Protein AF-A0A6A2XN27-F1 (afdb_monomer)

Radius of gyration: 25.56 Å; Cα contacts (8 Å, |Δi|>4): 21; chains: 1; bounding box: 56×28×80 Å

Structure (mmCIF, N/CA/C/O backbone):
data_AF-A0A6A2XN27-F1
#
_entry.id   AF-A0A6A2XN27-F1
#
loop_
_atom_site.group_PDB
_atom_site.id
_atom_site.type_symbol
_atom_site.label_atom_id
_atom_site.label_alt_id
_atom_site.label_comp_id
_atom_site.label_asym_id
_atom_site.label_entity_id
_atom_site.label_seq_id
_atom_site.pdbx_PDB_ins_code
_atom_site.Cartn_x
_atom_site.Cartn_y
_atom_site.Cartn_z
_atom_site.occupancy
_atom_site.B_iso_or_equiv
_atom_site.auth_seq_id
_atom_site.auth_comp_id
_atom_site.auth_asym_id
_atom_site.auth_atom_id
_atom_site.pdbx_PDB_model_num
ATOM 1 N N . MET A 1 1 ? -7.951 13.300 14.705 1.00 38.59 1 MET A N 1
ATOM 2 C CA . MET A 1 1 ? -7.506 13.866 13.402 1.00 38.59 1 MET A CA 1
ATOM 3 C C . MET A 1 1 ? -7.396 12.758 12.34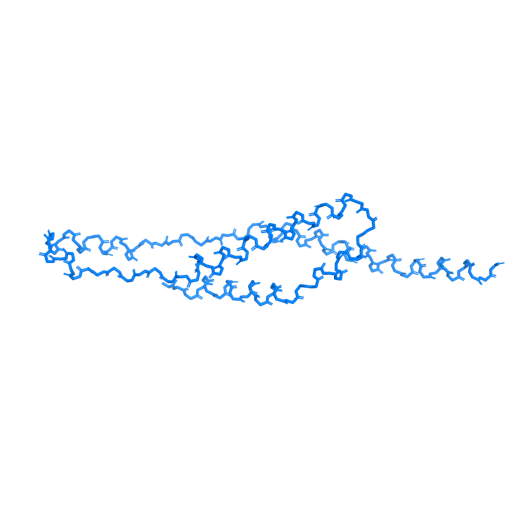3 1.00 38.59 1 MET A C 1
ATOM 5 O O . MET A 1 1 ? -6.375 12.092 12.281 1.00 38.59 1 MET A O 1
ATOM 9 N N . SER A 1 2 ? -8.435 12.554 11.516 1.00 47.16 2 SER A N 1
ATOM 10 C CA . SER A 1 2 ? -8.547 11.463 10.510 1.00 47.16 2 SER A CA 1
ATOM 11 C C . SER A 1 2 ? -8.097 11.860 9.077 1.00 47.16 2 SER A C 1
ATOM 13 O O . SER A 1 2 ? -7.871 11.029 8.201 1.00 47.16 2 SER A O 1
ATOM 15 N N . GLY A 1 3 ? -7.879 13.155 8.814 1.00 46.34 3 GLY A N 1
ATOM 16 C CA . GLY A 1 3 ? -7.712 13.668 7.445 1.00 46.34 3 GLY A CA 1
ATOM 17 C C . GLY A 1 3 ? -6.385 13.359 6.734 1.00 46.34 3 GLY A C 1
ATOM 18 O O . GLY A 1 3 ? -6.298 13.552 5.524 1.00 46.34 3 GLY A O 1
ATOM 19 N N . SER A 1 4 ? -5.342 12.912 7.440 1.00 51.47 4 SER A N 1
ATOM 20 C CA . SER A 1 4 ? -4.024 12.674 6.825 1.00 51.47 4 SER A CA 1
ATOM 21 C C . SER A 1 4 ? -3.930 11.315 6.124 1.00 51.47 4 SER A C 1
ATOM 23 O O . SER A 1 4 ? -3.396 11.257 5.022 1.00 51.47 4 SER A O 1
ATOM 25 N N . GLY A 1 5 ? -4.482 10.245 6.710 1.00 55.09 5 GLY A N 1
ATOM 26 C CA . GLY A 1 5 ? -4.450 8.899 6.116 1.00 55.09 5 GLY A CA 1
ATOM 27 C C . GLY A 1 5 ? -5.275 8.809 4.831 1.00 55.09 5 GLY A C 1
ATOM 28 O O . GLY A 1 5 ? -4.784 8.330 3.813 1.00 55.09 5 GLY A O 1
ATOM 29 N N . LYS A 1 6 ? -6.480 9.396 4.843 1.00 58.72 6 LYS A N 1
ATOM 30 C CA . LYS A 1 6 ? -7.385 9.468 3.682 1.00 58.72 6 LYS A CA 1
ATOM 31 C C . LYS A 1 6 ? -6.722 10.131 2.467 1.00 58.72 6 LYS A C 1
ATOM 33 O O . LYS A 1 6 ? -6.790 9.609 1.362 1.00 58.72 6 LYS A O 1
ATOM 38 N N . LYS A 1 7 ? -5.965 11.215 2.687 1.00 61.56 7 LYS A N 1
ATOM 39 C CA . LYS A 1 7 ? -5.223 11.915 1.623 1.00 61.56 7 LYS A CA 1
ATOM 40 C C . LYS A 1 7 ? -4.098 11.074 1.013 1.00 61.56 7 LYS A C 1
ATOM 42 O O . LYS A 1 7 ? -3.897 11.147 -0.194 1.00 61.56 7 LYS A O 1
ATOM 47 N N . VAL A 1 8 ? -3.366 10.295 1.813 1.00 63.09 8 VAL A N 1
ATOM 48 C CA . VAL A 1 8 ? -2.286 9.434 1.293 1.00 63.09 8 VAL A CA 1
ATOM 49 C C . VAL A 1 8 ? -2.866 8.291 0.461 1.00 63.09 8 VAL A C 1
ATOM 51 O O . VAL A 1 8 ? -2.366 8.025 -0.631 1.00 63.09 8 VAL A O 1
ATOM 54 N N . VAL A 1 9 ? -3.958 7.677 0.928 1.00 64.44 9 VAL A N 1
ATOM 55 C CA . VAL A 1 9 ? -4.673 6.628 0.185 1.00 64.44 9 VAL A CA 1
ATOM 56 C C . VAL A 1 9 ? -5.213 7.170 -1.142 1.00 64.44 9 VAL A C 1
ATOM 58 O O . VAL A 1 9 ? -5.001 6.550 -2.181 1.00 64.44 9 VAL A O 1
ATOM 61 N N . ASP A 1 10 ? -5.808 8.365 -1.147 1.00 65.69 10 ASP A N 1
ATOM 62 C CA . ASP A 1 10 ? -6.319 9.002 -2.368 1.00 65.69 10 ASP A CA 1
ATOM 63 C C . ASP A 1 10 ? -5.214 9.348 -3.381 1.00 65.69 10 ASP A C 1
ATOM 65 O O . ASP A 1 10 ? -5.409 9.207 -4.591 1.00 65.69 10 ASP A O 1
ATOM 69 N N . VAL A 1 11 ? -4.047 9.810 -2.916 1.00 68.06 11 VAL A N 1
ATOM 70 C CA . VAL A 1 11 ? -2.896 10.114 -3.788 1.00 68.06 11 VAL A CA 1
ATOM 71 C C . VAL A 1 11 ? -2.307 8.830 -4.374 1.00 68.06 11 VAL A C 1
ATOM 73 O O . VAL A 1 11 ? -2.083 8.772 -5.584 1.00 68.06 11 VAL A O 1
ATOM 76 N N . ALA A 1 12 ? -2.122 7.789 -3.558 1.00 66.50 12 ALA A N 1
ATOM 77 C CA . ALA A 1 12 ? -1.653 6.482 -4.019 1.00 66.50 12 ALA A CA 1
ATOM 78 C C . ALA A 1 12 ? -2.629 5.852 -5.030 1.00 66.50 12 ALA A C 1
ATOM 80 O O . ALA A 1 12 ? -2.208 5.321 -6.055 1.00 66.50 12 ALA A O 1
ATOM 81 N N . PHE A 1 13 ? -3.936 5.991 -4.796 1.00 67.62 13 PHE A N 1
ATOM 82 C CA . PHE A 1 13 ? -4.985 5.521 -5.699 1.00 67.62 13 PHE A CA 1
ATOM 83 C C . PHE A 1 13 ? -5.033 6.290 -7.028 1.00 67.62 13 PHE A C 1
ATOM 85 O O . PHE A 1 13 ? -5.242 5.711 -8.093 1.00 67.62 13 PHE A O 1
ATOM 92 N N . LYS A 1 14 ? -4.821 7.610 -7.010 1.00 71.75 14 LYS A N 1
ATOM 93 C CA . LYS A 1 14 ? -4.734 8.401 -8.248 1.00 71.75 14 LYS A CA 1
ATOM 94 C C . LYS A 1 14 ? -3.491 8.052 -9.059 1.00 71.75 14 LYS A C 1
ATOM 96 O O . LYS A 1 14 ? -3.576 7.960 -10.279 1.00 71.75 14 LYS A O 1
ATOM 101 N N . ALA A 1 15 ? -2.360 7.840 -8.389 1.00 68.75 15 ALA A N 1
ATOM 102 C CA . ALA A 1 15 ? -1.133 7.405 -9.042 1.00 68.75 15 ALA A CA 1
ATOM 103 C C . ALA A 1 15 ? -1.281 5.996 -9.642 1.00 68.75 15 ALA A C 1
ATOM 105 O O . ALA A 1 15 ? -0.824 5.774 -10.760 1.00 68.75 15 ALA A O 1
ATOM 106 N N . SER A 1 16 ? -1.975 5.076 -8.955 1.00 69.19 16 SER A N 1
ATOM 107 C CA . SER A 1 16 ? -2.158 3.691 -9.411 1.00 69.19 16 SER A CA 1
ATOM 108 C C . SER A 1 16 ? -2.978 3.563 -10.695 1.00 69.19 16 SER A C 1
ATOM 110 O O . SER A 1 16 ? -2.664 2.724 -11.536 1.00 69.19 16 SER A O 1
ATOM 112 N N . LYS A 1 17 ? -3.986 4.422 -10.889 1.00 70.88 17 LYS A N 1
ATOM 113 C CA . LYS A 1 17 ? -4.834 4.421 -12.095 1.00 70.88 17 LYS A CA 1
ATOM 114 C C . LYS A 1 17 ? -4.106 4.791 -13.386 1.00 70.88 17 LYS A C 1
ATOM 116 O O . LYS A 1 17 ? -4.584 4.435 -14.457 1.00 70.88 17 LYS A O 1
ATOM 121 N N . ASN A 1 18 ? -2.981 5.494 -13.289 1.00 76.31 18 ASN A N 1
ATOM 122 C CA . ASN A 1 18 ? -2.239 5.985 -14.450 1.00 76.31 18 ASN A CA 1
ATOM 123 C C . ASN A 1 18 ? -1.037 5.098 -14.816 1.00 76.31 18 ASN A C 1
ATOM 125 O O . ASN A 1 18 ? -0.244 5.480 -15.675 1.00 76.31 18 ASN A O 1
ATOM 129 N N . ILE A 1 19 ? -0.868 3.941 -14.165 1.00 82.50 19 ILE A N 1
ATOM 130 C CA . ILE A 1 19 ? 0.243 3.030 -14.459 1.00 82.50 19 ILE A CA 1
ATOM 131 C C . ILE A 1 19 ? -0.104 2.177 -15.683 1.00 82.50 19 ILE A C 1
ATOM 133 O O . ILE A 1 19 ? -1.004 1.338 -15.636 1.00 82.50 19 ILE A O 1
ATOM 137 N N . ASP A 1 20 ? 0.652 2.357 -16.767 1.00 84.88 20 ASP A N 1
ATOM 138 C CA . ASP A 1 20 ? 0.577 1.506 -17.958 1.00 84.88 20 ASP A CA 1
ATOM 139 C C . ASP A 1 20 ? 1.385 0.211 -17.765 1.00 84.88 20 ASP A C 1
ATOM 141 O O . ASP A 1 20 ? 2.528 0.072 -18.213 1.00 84.88 20 ASP A O 1
ATOM 145 N N . TRP A 1 21 ? 0.780 -0.752 -17.066 1.00 86.25 21 TRP A N 1
ATOM 146 C CA . TRP A 1 21 ? 1.379 -2.067 -16.818 1.00 86.25 21 TRP A CA 1
ATOM 147 C C . TRP A 1 21 ? 1.673 -2.846 -18.107 1.00 86.25 21 TRP A C 1
ATOM 149 O O . TRP A 1 21 ? 2.657 -3.583 -18.165 1.00 86.25 21 TRP A O 1
ATOM 159 N N . GLU A 1 22 ? 0.842 -2.677 -19.138 1.00 87.38 22 GLU A N 1
ATOM 160 C CA . GLU A 1 22 ? 0.990 -3.371 -20.420 1.00 87.38 22 GLU A CA 1
ATOM 161 C C . GLU A 1 22 ? 2.131 -2.774 -21.252 1.00 87.38 22 GLU A C 1
ATOM 163 O O . GLU A 1 22 ? 2.909 -3.508 -21.865 1.00 87.38 22 GLU A O 1
ATOM 168 N N . GLY A 1 23 ? 2.279 -1.448 -21.249 1.00 84.94 23 GLY A N 1
ATOM 169 C CA . GLY A 1 23 ? 3.421 -0.764 -21.853 1.00 84.94 23 GLY A CA 1
ATOM 170 C C . GLY A 1 23 ? 4.741 -1.151 -21.191 1.00 84.94 23 GLY A C 1
ATOM 171 O O . GLY A 1 23 ? 5.700 -1.485 -21.886 1.00 84.94 23 GLY A O 1
ATOM 172 N N . MET A 1 24 ? 4.780 -1.195 -19.855 1.00 85.44 24 MET A N 1
ATOM 173 C CA . MET A 1 24 ? 5.973 -1.615 -19.110 1.00 85.44 24 MET A CA 1
ATOM 174 C C . MET A 1 24 ? 6.356 -3.071 -19.397 1.00 85.44 24 MET A C 1
ATOM 176 O O . MET A 1 24 ? 7.530 -3.349 -19.631 1.00 85.44 24 MET A O 1
ATOM 180 N N . ALA A 1 25 ? 5.385 -3.988 -19.457 1.00 85.62 25 ALA A N 1
ATOM 181 C CA . ALA A 1 25 ? 5.644 -5.396 -19.758 1.00 85.62 25 ALA A CA 1
ATOM 182 C C . ALA A 1 25 ? 6.308 -5.598 -21.134 1.00 85.62 25 ALA A C 1
ATOM 184 O O . ALA A 1 25 ? 7.185 -6.450 -21.279 1.00 85.62 25 ALA A O 1
ATOM 185 N N . LYS A 1 26 ? 5.937 -4.788 -22.137 1.00 86.75 26 LYS A N 1
ATOM 186 C CA . LYS A 1 26 ? 6.502 -4.853 -23.499 1.00 86.75 26 LYS A CA 1
ATOM 187 C C . LYS A 1 26 ? 7.969 -4.432 -23.578 1.00 86.75 26 LYS A C 1
ATOM 189 O O . LYS A 1 26 ? 8.659 -4.838 -24.509 1.00 86.75 26 LYS A O 1
ATOM 194 N N . LEU A 1 27 ? 8.447 -3.630 -22.627 1.00 84.38 27 LEU A N 1
ATOM 195 C CA . LEU A 1 27 ? 9.842 -3.182 -22.571 1.00 84.38 27 LEU A CA 1
ATOM 196 C C . LEU A 1 27 ? 10.770 -4.223 -21.923 1.00 84.38 27 LEU A C 1
ATOM 198 O O . LEU A 1 27 ? 11.991 -4.084 -21.990 1.00 84.38 27 LEU A O 1
ATOM 202 N N . LEU A 1 28 ? 10.214 -5.272 -21.308 1.00 85.56 28 LEU A N 1
ATOM 203 C CA . LEU A 1 28 ? 10.982 -6.320 -20.642 1.00 85.56 28 LEU A CA 1
ATOM 204 C C . LEU A 1 28 ? 11.406 -7.402 -21.634 1.00 85.56 28 LEU A C 1
ATOM 206 O O . LEU A 1 28 ? 10.588 -8.148 -22.188 1.00 85.56 28 LEU A O 1
ATOM 210 N N . VAL A 1 29 ? 12.719 -7.493 -21.831 1.00 83.56 29 VAL A N 1
ATOM 211 C CA . VAL 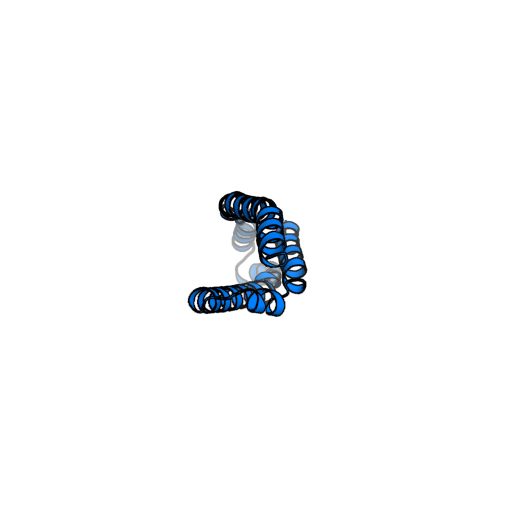A 1 29 ? 13.326 -8.384 -22.827 1.00 83.56 29 VAL A CA 1
ATOM 212 C C . VAL A 1 29 ? 13.766 -9.720 -22.219 1.00 83.56 29 VAL A C 1
ATOM 214 O O . VAL A 1 29 ? 13.758 -10.719 -22.929 1.00 83.56 29 VAL A O 1
ATOM 217 N N . SER A 1 30 ? 14.096 -9.771 -20.922 1.00 87.81 30 SER A N 1
ATOM 218 C CA . SER A 1 30 ? 14.486 -11.013 -20.237 1.00 87.81 30 SER A CA 1
ATOM 219 C C . SER A 1 30 ? 13.319 -11.690 -19.516 1.00 87.81 30 SER A C 1
ATOM 221 O O . SER A 1 30 ? 12.423 -11.030 -18.979 1.00 87.81 30 SER A O 1
ATOM 223 N N . ASP A 1 31 ? 13.354 -13.021 -19.470 1.00 84.62 31 ASP A N 1
ATOM 224 C CA . ASP A 1 31 ? 12.320 -13.831 -18.822 1.00 84.62 31 ASP A CA 1
ATOM 225 C C . ASP A 1 31 ? 12.343 -13.673 -17.295 1.00 84.62 31 ASP A C 1
ATOM 227 O O . ASP A 1 31 ? 11.285 -13.594 -16.665 1.00 84.62 31 ASP A O 1
ATOM 231 N N . GLU A 1 32 ? 13.525 -13.497 -16.693 1.00 87.56 32 GLU A N 1
ATOM 232 C CA . GLU A 1 32 ? 13.661 -13.152 -15.276 1.00 87.56 32 GLU A CA 1
ATOM 233 C C . GLU A 1 32 ? 12.988 -11.813 -14.958 1.00 87.56 32 GLU A C 1
ATOM 235 O O . GLU A 1 32 ? 12.231 -11.716 -13.992 1.00 87.56 32 GLU A O 1
ATOM 240 N N . ALA A 1 33 ? 13.189 -10.785 -15.791 1.00 85.25 33 ALA A N 1
ATOM 241 C CA . ALA A 1 33 ? 12.572 -9.482 -15.559 1.00 85.25 33 ALA A CA 1
ATOM 242 C C . ALA A 1 33 ? 11.046 -9.544 -15.692 1.00 85.25 33 ALA A C 1
ATOM 244 O O . ALA A 1 33 ? 10.340 -8.912 -14.909 1.00 85.25 33 ALA A O 1
ATOM 245 N N . ARG A 1 34 ? 10.517 -10.342 -16.630 1.00 86.81 34 ARG A N 1
ATOM 246 C CA . ARG A 1 34 ? 9.067 -10.572 -16.762 1.00 86.81 34 ARG A CA 1
ATOM 247 C C . ARG A 1 34 ? 8.480 -11.253 -15.528 1.00 86.81 34 ARG A C 1
ATOM 249 O O . ARG A 1 34 ? 7.404 -10.864 -15.075 1.00 86.81 34 ARG A O 1
ATOM 256 N N . LYS A 1 35 ? 9.186 -12.235 -14.961 1.00 90.31 35 LYS A N 1
ATOM 257 C CA . LYS A 1 35 ? 8.766 -12.940 -13.742 1.00 90.31 35 LYS A CA 1
ATOM 258 C C . LYS A 1 35 ? 8.739 -12.016 -12.520 1.00 90.31 35 LYS A C 1
ATOM 260 O O . LYS A 1 35 ? 7.752 -12.004 -11.779 1.00 90.31 35 LYS A O 1
ATOM 265 N N . GLU A 1 36 ? 9.790 -11.224 -12.325 1.00 89.31 36 GLU A N 1
ATOM 266 C CA . GLU A 1 36 ? 9.852 -10.245 -11.233 1.00 89.31 36 GLU A CA 1
ATOM 267 C C . GLU A 1 36 ? 8.784 -9.152 -11.404 1.00 89.31 36 GLU A C 1
ATOM 269 O O . GLU A 1 36 ? 8.097 -8.788 -10.451 1.00 89.31 36 GLU A O 1
ATOM 274 N N . PHE A 1 37 ? 8.547 -8.695 -12.637 1.00 88.94 37 PHE A N 1
ATOM 275 C CA . PHE A 1 37 ? 7.511 -7.707 -12.937 1.00 88.94 3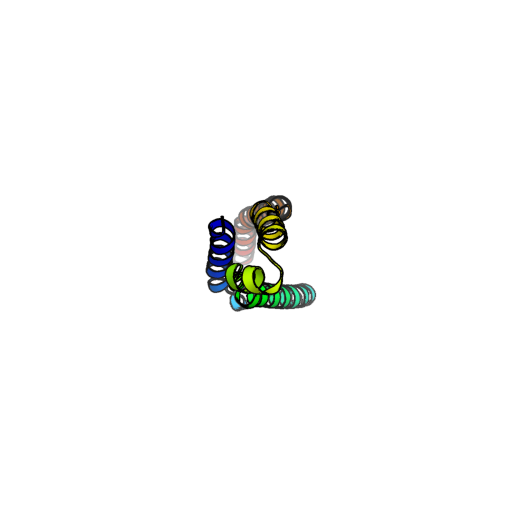7 PHE A CA 1
ATOM 276 C C . PHE A 1 37 ? 6.090 -8.223 -12.674 1.00 88.94 37 PHE A C 1
ATOM 278 O O . PHE A 1 37 ? 5.269 -7.508 -12.100 1.00 88.94 37 PHE A O 1
ATOM 285 N N . ALA A 1 38 ? 5.795 -9.477 -13.029 1.00 87.88 38 ALA A N 1
ATOM 286 C CA . ALA A 1 38 ? 4.512 -10.102 -12.709 1.00 87.88 38 ALA A CA 1
ATOM 287 C C . ALA A 1 38 ? 4.291 -10.203 -11.190 1.00 87.88 38 ALA A C 1
ATOM 289 O O . ALA A 1 38 ? 3.196 -9.935 -10.691 1.00 87.88 38 ALA A O 1
ATOM 290 N N . THR A 1 39 ? 5.350 -10.529 -10.443 1.00 91.94 39 THR A N 1
ATOM 291 C CA . THR A 1 39 ? 5.322 -10.580 -8.975 1.00 91.94 39 THR A CA 1
ATOM 292 C C . THR A 1 39 ? 5.079 -9.193 -8.373 1.00 91.94 39 THR A C 1
ATOM 294 O O . THR A 1 39 ? 4.257 -9.048 -7.462 1.00 91.94 39 THR A O 1
ATOM 297 N N . LEU A 1 40 ? 5.735 -8.163 -8.916 1.00 90.06 40 LEU A N 1
ATOM 298 C CA . LEU A 1 40 ? 5.545 -6.770 -8.518 1.00 90.06 40 LEU A CA 1
ATOM 299 C C . LEU A 1 40 ? 4.104 -6.304 -8.752 1.00 90.06 40 LEU A C 1
ATOM 301 O O . LEU A 1 40 ? 3.490 -5.770 -7.830 1.00 90.06 40 LEU A O 1
ATOM 305 N N . ARG A 1 41 ? 3.545 -6.552 -9.945 1.00 89.44 41 ARG A N 1
ATOM 306 C CA . ARG A 1 41 ? 2.156 -6.199 -10.284 1.00 89.44 41 ARG A CA 1
ATOM 307 C C . ARG A 1 41 ? 1.163 -6.865 -9.336 1.00 89.44 41 ARG A C 1
ATOM 309 O O . ARG A 1 41 ? 0.312 -6.184 -8.776 1.00 89.44 41 ARG A O 1
ATOM 316 N N . ARG A 1 42 ? 1.321 -8.168 -9.075 1.00 91.12 42 ARG A N 1
ATOM 317 C CA . ARG A 1 42 ? 0.458 -8.894 -8.128 1.00 91.12 42 ARG A CA 1
ATOM 318 C C . ARG A 1 42 ? 0.504 -8.276 -6.729 1.00 91.12 42 ARG A C 1
ATOM 320 O O . ARG A 1 42 ? -0.534 -8.026 -6.129 1.00 91.12 42 ARG A O 1
ATOM 327 N N . THR A 1 43 ? 1.708 -8.012 -6.225 1.00 89.69 43 THR A N 1
ATOM 328 C CA . THR A 1 43 ? 1.900 -7.433 -4.886 1.00 89.69 43 THR A CA 1
ATOM 329 C C . THR A 1 43 ? 1.289 -6.032 -4.805 1.00 89.69 43 THR A C 1
ATOM 331 O O . THR A 1 43 ? 0.668 -5.673 -3.807 1.00 89.69 43 THR A O 1
ATOM 334 N N . PHE A 1 44 ? 1.422 -5.247 -5.875 1.00 88.19 44 PHE A N 1
ATOM 335 C CA . PHE A 1 44 ? 0.808 -3.932 -5.986 1.00 88.19 44 PHE A CA 1
ATOM 336 C C . PHE A 1 44 ? -0.722 -4.002 -5.947 1.00 88.19 44 PHE A C 1
ATOM 338 O O . PHE A 1 44 ? -1.342 -3.267 -5.178 1.00 88.19 44 PHE A O 1
ATOM 345 N N . ASP A 1 45 ? -1.329 -4.898 -6.727 1.00 88.31 45 ASP A N 1
ATOM 346 C CA . ASP A 1 45 ? -2.782 -5.070 -6.771 1.00 88.31 45 ASP A CA 1
ATOM 347 C C . ASP A 1 45 ? -3.342 -5.509 -5.409 1.00 88.31 45 ASP A C 1
ATOM 349 O O . ASP A 1 45 ? -4.358 -4.978 -4.958 1.00 88.31 45 ASP A O 1
ATOM 353 N N . GLU A 1 46 ? -2.645 -6.400 -4.698 1.00 88.38 46 GLU A N 1
ATOM 354 C CA . GLU A 1 46 ? -3.012 -6.838 -3.344 1.00 88.3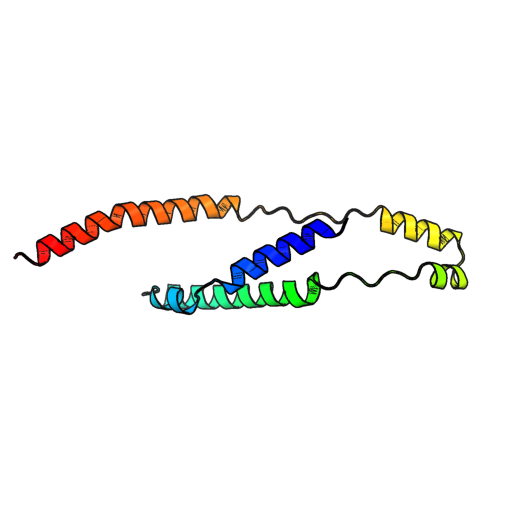8 46 GLU A CA 1
ATOM 355 C C . GLU A 1 46 ? -2.990 -5.690 -2.326 1.00 88.38 46 GLU A C 1
ATOM 357 O O . GLU A 1 46 ? -3.935 -5.515 -1.544 1.00 88.38 46 GLU A O 1
ATOM 362 N N . VAL A 1 47 ? -1.935 -4.872 -2.344 1.00 85.81 47 VAL A N 1
ATOM 363 C CA . VAL A 1 47 ? -1.824 -3.697 -1.468 1.00 85.81 47 VAL A CA 1
ATOM 364 C C . VAL A 1 47 ? -2.894 -2.666 -1.824 1.00 85.81 47 VAL A C 1
ATOM 366 O O . VAL A 1 47 ? -3.580 -2.163 -0.935 1.00 85.81 47 VAL A O 1
ATOM 369 N N . ASN A 1 48 ? -3.094 -2.388 -3.114 1.00 83.69 48 ASN A N 1
ATOM 370 C CA . ASN A 1 48 ? -4.084 -1.427 -3.594 1.00 83.69 48 ASN A CA 1
ATOM 371 C C . ASN A 1 48 ? -5.514 -1.850 -3.213 1.00 83.69 48 ASN A C 1
ATOM 373 O O . ASN A 1 48 ? -6.291 -1.032 -2.720 1.00 83.69 48 ASN A O 1
ATOM 377 N N . TYR A 1 49 ? -5.844 -3.136 -3.357 1.00 84.06 49 TYR A N 1
ATOM 378 C CA . TYR A 1 49 ? -7.124 -3.696 -2.921 1.00 84.06 49 TYR A CA 1
ATOM 379 C C . TYR A 1 49 ? -7.316 -3.573 -1.405 1.00 84.06 49 TYR A C 1
ATOM 381 O O . TYR A 1 49 ? -8.379 -3.163 -0.934 1.00 84.06 49 TYR A O 1
ATOM 389 N N . THR A 1 50 ? -6.279 -3.880 -0.623 1.00 81.06 50 THR A N 1
ATOM 390 C CA . THR A 1 50 ? -6.335 -3.796 0.844 1.00 81.06 50 THR A CA 1
ATOM 391 C C . THR A 1 50 ? -6.539 -2.355 1.319 1.00 81.06 50 THR A C 1
ATOM 393 O O . THR A 1 50 ? -7.354 -2.113 2.211 1.00 81.06 50 THR A O 1
ATOM 396 N N . LEU A 1 51 ? -5.853 -1.389 0.700 1.00 77.69 51 LEU A N 1
ATOM 397 C CA . LEU A 1 51 ? -6.017 0.037 0.996 1.00 77.69 51 LEU A CA 1
ATOM 398 C C . LEU A 1 51 ? -7.445 0.517 0.716 1.00 77.69 51 LEU A C 1
ATOM 400 O O . LEU A 1 51 ? -8.033 1.177 1.569 1.00 77.69 51 LEU A O 1
ATOM 404 N N . GLN A 1 52 ? -8.018 0.137 -0.430 1.00 70.31 52 GLN A N 1
ATOM 405 C CA . GLN A 1 52 ? -9.373 0.541 -0.825 1.00 70.31 52 GLN A CA 1
ATOM 406 C C . GLN A 1 52 ? -10.470 -0.094 0.032 1.00 70.31 52 GLN A C 1
ATOM 408 O O . GLN A 1 52 ? -11.496 0.529 0.282 1.00 70.31 52 GLN A O 1
ATOM 413 N N . THR A 1 53 ? -10.289 -1.343 0.459 1.00 75.69 53 THR A N 1
ATOM 414 C CA . THR A 1 53 ? -11.366 -2.089 1.126 1.00 75.69 53 THR A CA 1
ATOM 415 C C . THR A 1 53 ? -11.304 -2.019 2.641 1.00 75.69 53 THR A C 1
ATOM 417 O O . THR A 1 53 ? -12.354 -1.921 3.268 1.00 75.69 53 THR A O 1
ATOM 420 N N . LYS A 1 54 ? -10.111 -2.066 3.247 1.00 69.44 54 LYS A N 1
ATOM 421 C CA . LYS A 1 54 ? -9.958 -2.180 4.709 1.00 69.44 54 LYS A CA 1
ATOM 422 C C . LYS A 1 54 ? -9.624 -0.863 5.398 1.00 69.44 54 LYS A C 1
ATOM 424 O O . LYS A 1 54 ? -10.046 -0.657 6.527 1.00 69.44 54 LYS A O 1
ATOM 429 N N . PHE A 1 55 ? -8.880 0.019 4.733 1.00 65.44 55 PHE A N 1
ATOM 430 C CA . PHE A 1 55 ? -8.406 1.273 5.331 1.00 65.44 55 PHE A CA 1
ATOM 431 C C . PHE A 1 55 ? -9.237 2.499 4.935 1.00 65.44 55 PHE A C 1
ATOM 433 O O . PHE A 1 55 ? -9.119 3.545 5.568 1.00 65.44 55 PHE A O 1
ATOM 440 N N . SER A 1 56 ? -10.095 2.382 3.918 1.00 60.50 56 SER A N 1
ATOM 441 C CA . SER A 1 56 ? -11.088 3.410 3.582 1.00 60.50 56 SER A CA 1
ATOM 442 C C . SER A 1 56 ? -12.361 3.337 4.434 1.00 60.50 56 SER A C 1
ATOM 444 O O . SER A 1 56 ? -13.200 4.230 4.327 1.00 60.50 56 SER A O 1
ATOM 446 N N . GLN A 1 57 ? -12.513 2.309 5.277 1.00 61.38 57 GLN A N 1
ATOM 447 C CA . GLN A 1 57 ? -13.604 2.229 6.247 1.00 61.38 57 GLN A CA 1
ATOM 448 C C . GLN A 1 57 ? -13.245 3.092 7.461 1.00 61.38 57 GLN A C 1
ATOM 450 O O . GLN A 1 57 ? -12.274 2.815 8.164 1.00 61.38 57 GLN A O 1
ATOM 455 N N . GLU A 1 58 ? -13.995 4.172 7.686 1.00 62.28 58 GLU A N 1
ATOM 456 C CA . GLU A 1 58 ? -13.911 4.896 8.956 1.00 62.28 58 GLU A CA 1
ATOM 457 C C . GLU A 1 58 ? -14.417 3.957 10.066 1.00 62.28 58 GLU A C 1
ATOM 459 O O . GLU A 1 58 ? -15.451 3.315 9.869 1.00 62.28 58 GLU A O 1
ATOM 464 N N . PRO A 1 59 ? -13.688 3.808 11.191 1.00 67.62 59 PRO A N 1
ATOM 465 C CA . PRO A 1 59 ? -14.119 2.927 12.270 1.00 67.62 59 PRO A CA 1
ATOM 466 C C . PRO A 1 59 ? -15.499 3.361 12.761 1.00 67.62 59 PRO A C 1
ATOM 468 O O . PRO A 1 59 ? -15.753 4.561 12.909 1.00 67.62 59 PRO A O 1
ATOM 471 N N . GLU A 1 60 ? -16.385 2.391 12.996 1.00 72.12 60 GLU A N 1
ATOM 472 C CA . GLU A 1 60 ? -17.739 2.687 13.455 1.00 72.12 60 GLU A CA 1
ATOM 473 C C . GLU A 1 60 ? -17.692 3.503 14.759 1.00 72.12 60 GLU A C 1
ATOM 475 O O . GLU A 1 60 ? -16.907 3.180 15.661 1.00 72.12 60 GLU A O 1
ATOM 480 N N . PRO A 1 61 ? -18.495 4.577 14.876 1.00 77.94 61 PRO A N 1
ATOM 481 C CA . PRO A 1 61 ? -18.544 5.369 16.095 1.00 77.94 61 PRO A CA 1
ATOM 482 C C . PRO A 1 61 ? -18.928 4.500 17.296 1.00 77.94 61 PRO A C 1
ATOM 484 O O . PRO A 1 61 ? -19.947 3.814 17.276 1.00 77.94 61 PRO A O 1
ATOM 487 N N . ILE A 1 62 ? -18.129 4.555 18.362 1.00 80.00 62 ILE A N 1
ATOM 488 C CA . ILE A 1 62 ? -18.431 3.841 19.606 1.00 80.00 62 ILE A CA 1
ATOM 489 C C . ILE A 1 62 ? -19.628 4.521 20.286 1.00 80.00 62 ILE A C 1
ATOM 491 O O . ILE A 1 62 ? -19.573 5.712 20.605 1.00 80.00 62 ILE A O 1
ATOM 495 N N . ASP A 1 63 ? -20.699 3.767 20.541 1.00 83.38 63 ASP A N 1
ATOM 496 C CA . ASP A 1 63 ? -21.875 4.250 21.276 1.00 83.38 63 ASP A CA 1
ATOM 497 C C . ASP A 1 63 ? -21.623 4.226 22.792 1.00 83.38 63 ASP A C 1
ATOM 499 O O . ASP A 1 63 ? -22.020 3.318 23.525 1.00 83.38 63 ASP A O 1
ATOM 503 N N . TRP A 1 64 ? -20.923 5.252 23.273 1.00 82.25 64 TRP A N 1
ATOM 504 C CA . TRP A 1 64 ? -20.595 5.407 24.689 1.00 82.25 64 TRP A CA 1
ATOM 505 C C . TRP A 1 64 ? -21.839 5.519 25.588 1.00 82.25 64 TRP A C 1
ATOM 507 O O . TRP A 1 64 ? -21.794 5.093 26.740 1.00 82.25 64 TRP A O 1
ATOM 517 N N . GLU A 1 65 ? -22.958 6.052 25.089 1.00 82.62 65 GLU A N 1
ATOM 518 C CA . GLU A 1 65 ? -24.206 6.210 25.853 1.00 82.62 65 GLU A CA 1
ATOM 519 C C . GLU A 1 65 ? -24.900 4.867 26.107 1.00 82.62 65 GLU A C 1
ATOM 521 O O . GLU A 1 65 ? -25.424 4.627 27.200 1.00 82.62 65 GLU A O 1
ATOM 526 N N . PHE A 1 66 ? -24.859 3.954 25.134 1.00 84.94 66 PHE A N 1
ATOM 527 C CA . PHE A 1 66 ? -25.320 2.581 25.323 1.00 84.94 66 PHE A CA 1
ATOM 528 C C . PHE A 1 66 ? -24.530 1.868 26.430 1.00 84.94 66 PHE A C 1
ATOM 530 O O . PHE A 1 66 ? -25.121 1.293 27.350 1.00 84.94 66 PHE A O 1
ATOM 537 N N . TYR A 1 67 ? -23.197 1.967 26.409 1.00 78.81 67 TYR A N 1
ATOM 538 C CA . TYR A 1 67 ? -22.353 1.323 27.420 1.00 78.81 67 TYR A CA 1
ATOM 539 C C . TYR A 1 67 ? -22.494 1.957 28.811 1.00 78.81 67 TYR A C 1
ATOM 541 O O . TYR A 1 67 ? -22.480 1.231 29.811 1.00 78.81 67 TYR A O 1
ATOM 549 N N . ARG A 1 68 ? -22.714 3.280 28.904 1.00 84.69 68 ARG A N 1
ATOM 550 C CA . ARG A 1 68 ? -22.990 3.968 30.184 1.00 84.69 68 ARG A CA 1
ATOM 551 C C . ARG A 1 68 ? -24.203 3.387 30.904 1.00 84.69 68 ARG A C 1
ATOM 553 O O . ARG A 1 68 ? -24.165 3.258 32.125 1.00 84.69 68 ARG A O 1
ATOM 560 N N . LYS A 1 69 ? -25.256 3.017 30.165 1.00 84.12 69 LYS A N 1
ATOM 561 C CA . LYS A 1 69 ? -26.496 2.453 30.728 1.00 84.12 69 LYS A CA 1
ATOM 562 C C . LYS A 1 69 ? -26.322 1.041 31.292 1.00 84.12 69 LYS A C 1
ATOM 564 O O . LYS A 1 69 ? -27.030 0.689 32.228 1.00 84.12 69 LYS A O 1
ATOM 569 N N . GLY A 1 70 ? -25.413 0.242 30.730 1.00 83.69 70 GLY A N 1
ATOM 570 C CA . GLY A 1 70 ? -25.198 -1.149 31.148 1.00 83.69 70 GLY A CA 1
ATOM 571 C C . GLY A 1 70 ? -24.128 -1.331 32.229 1.00 83.69 70 GLY A C 1
ATOM 572 O O . GLY A 1 70 ? -24.293 -2.161 33.117 1.00 83.69 70 GLY A O 1
ATOM 573 N N . ILE A 1 71 ? -23.033 -0.570 32.151 1.00 78.19 71 ILE A N 1
ATOM 574 C CA . ILE A 1 71 ? -21.816 -0.788 32.958 1.00 78.19 71 ILE A CA 1
ATOM 575 C C . ILE A 1 71 ? -21.628 0.311 34.023 1.00 78.19 71 ILE A C 1
ATOM 577 O O . ILE A 1 71 ? -20.967 0.093 35.037 1.00 78.19 71 ILE A O 1
ATOM 581 N N . GLY A 1 72 ? -22.251 1.477 33.827 1.00 75.44 72 GLY A N 1
ATOM 582 C CA . GLY A 1 72 ? -22.132 2.646 34.698 1.00 75.44 72 GLY A CA 1
ATOM 583 C C . GLY A 1 72 ? -21.152 3.695 34.163 1.00 75.44 72 GLY A C 1
ATOM 584 O O . GLY A 1 72 ? -20.156 3.379 33.513 1.00 75.44 72 GLY A O 1
ATOM 585 N N . SER A 1 73 ? -21.440 4.971 34.447 1.00 78.94 73 SER A N 1
ATOM 586 C CA . SER A 1 73 ? -20.706 6.119 33.884 1.00 78.94 73 SER A CA 1
ATOM 587 C C . SER A 1 73 ? -19.195 6.128 34.165 1.00 78.94 73 SER A C 1
ATOM 589 O O . SER A 1 73 ? -18.447 6.310 33.209 1.00 78.94 73 SER A O 1
ATOM 591 N N . PRO A 1 74 ? -18.706 5.883 35.402 1.00 84.19 74 PRO A N 1
ATOM 592 C CA . PRO A 1 74 ? -17.295 6.117 35.735 1.00 84.19 74 PRO A CA 1
ATOM 593 C C . PRO A 1 74 ? -16.317 5.272 34.915 1.00 84.19 74 PRO A C 1
ATOM 595 O O . PRO A 1 74 ? -15.261 5.752 34.512 1.00 84.19 74 PRO A O 1
ATOM 598 N N . LEU A 1 75 ? -16.674 4.012 34.649 1.00 82.06 75 LEU A N 1
ATOM 599 C CA . LEU A 1 75 ? -15.812 3.102 33.902 1.00 82.06 75 LEU A CA 1
ATOM 600 C C . LEU A 1 75 ? -15.803 3.466 32.413 1.00 82.06 75 LEU A C 1
ATOM 602 O O . LEU A 1 75 ? -14.747 3.519 31.794 1.00 82.06 75 LEU A O 1
ATOM 606 N N . VAL A 1 76 ? -16.973 3.776 31.851 1.00 84.38 76 VAL A N 1
ATOM 607 C CA . VAL A 1 76 ? -17.116 4.147 30.437 1.00 84.38 76 VAL A CA 1
ATOM 608 C C . VAL A 1 76 ? -16.450 5.492 30.138 1.00 84.38 76 VAL A C 1
ATOM 610 O O . VAL A 1 76 ? -15.829 5.635 29.090 1.00 84.38 76 VAL A O 1
ATOM 613 N N . ASP A 1 77 ? -16.510 6.444 31.071 1.00 87.25 77 ASP A N 1
ATOM 614 C CA . ASP A 1 77 ? -15.806 7.727 30.978 1.00 87.25 77 ASP A CA 1
ATOM 615 C C . ASP A 1 77 ? -14.286 7.554 30.921 1.00 87.25 77 ASP A C 1
ATOM 617 O O . ASP A 1 77 ? -13.640 8.108 30.034 1.00 87.25 77 ASP A O 1
ATOM 621 N N . MET A 1 78 ? -13.725 6.713 31.794 1.00 87.50 78 MET A N 1
ATOM 622 C CA . MET A 1 78 ? -12.292 6.410 31.804 1.00 87.50 78 MET A CA 1
ATOM 623 C C . MET A 1 78 ? -11.833 5.739 30.497 1.00 87.50 78 MET A C 1
ATOM 625 O O . MET A 1 78 ? -10.784 6.083 29.956 1.00 87.50 78 MET A O 1
ATOM 629 N N . TYR A 1 79 ? -12.620 4.802 29.952 1.00 82.00 79 TYR A N 1
ATOM 630 C CA . TYR A 1 79 ? -12.307 4.166 28.666 1.00 82.00 79 TYR A CA 1
ATOM 631 C C . TYR A 1 79 ? -12.457 5.119 27.481 1.00 82.00 79 TYR A C 1
ATOM 633 O O . TYR A 1 79 ? -11.672 5.033 26.538 1.00 82.00 79 TYR A O 1
ATOM 641 N N . LYS A 1 80 ? -13.430 6.033 27.524 1.00 84.62 80 LYS A N 1
ATOM 642 C CA . LYS A 1 80 ? -13.601 7.071 26.508 1.00 84.62 80 LYS A CA 1
ATOM 643 C C . LYS A 1 80 ? -12.401 8.020 26.486 1.00 84.62 80 LYS A C 1
ATOM 645 O O . LYS A 1 80 ? -11.846 8.263 25.421 1.00 84.62 80 LYS A O 1
ATOM 650 N N . GLU A 1 81 ? -11.959 8.488 27.650 1.00 84.94 81 GLU A N 1
ATOM 651 C CA . GLU A 1 81 ? -10.785 9.359 27.786 1.00 84.94 81 GLU A CA 1
ATOM 652 C C . GLU A 1 81 ? -9.491 8.654 27.343 1.00 84.94 81 GLU A C 1
ATOM 654 O O . GLU A 1 81 ? -8.679 9.214 26.601 1.00 84.94 81 GLU A O 1
ATOM 659 N N . ALA A 1 82 ? -9.322 7.381 27.716 1.00 82.94 82 ALA A N 1
ATOM 660 C CA . ALA A 1 82 ? -8.213 6.561 27.238 1.00 82.94 82 ALA A CA 1
ATOM 661 C C . ALA A 1 82 ? -8.257 6.369 25.712 1.00 82.94 82 ALA A C 1
ATOM 663 O O . ALA A 1 82 ? -7.233 6.471 25.050 1.00 82.94 82 ALA A O 1
ATOM 664 N N . TYR A 1 83 ? -9.432 6.133 25.128 1.00 81.38 83 TYR A N 1
ATOM 665 C CA . TYR A 1 83 ? -9.579 5.961 23.683 1.00 81.38 83 TYR A CA 1
ATOM 666 C C . TYR A 1 83 ? -9.299 7.256 22.906 1.00 81.38 83 TYR A C 1
ATOM 668 O O . TYR A 1 83 ? -8.642 7.225 21.868 1.00 81.38 83 TYR A O 1
ATOM 676 N N . GLU A 1 84 ? -9.760 8.400 23.414 1.00 80.75 84 GLU A N 1
ATOM 677 C CA . GLU A 1 84 ? -9.535 9.712 22.797 1.00 80.75 84 GLU A CA 1
ATOM 678 C C . GLU A 1 84 ? -8.077 10.187 22.920 1.00 80.75 84 GLU A C 1
ATOM 680 O O . GLU A 1 84 ? -7.594 10.898 22.038 1.00 80.75 84 GLU A O 1
ATOM 685 N N . SER A 1 85 ? -7.364 9.771 23.973 1.00 79.56 85 SER A N 1
ATOM 686 C CA . SER A 1 85 ? -5.945 10.101 24.188 1.00 79.56 85 SER A CA 1
ATOM 687 C C . SER A 1 85 ? -4.965 9.199 23.429 1.00 79.56 85 SER A C 1
ATOM 689 O O . SER A 1 85 ? -3.786 9.541 23.314 1.00 79.56 85 SER A O 1
ATOM 691 N N . VAL A 1 86 ? -5.419 8.068 22.877 1.00 79.81 86 VAL A N 1
ATOM 692 C CA . VAL A 1 86 ? -4.566 7.182 22.073 1.00 79.81 86 VAL A CA 1
ATOM 693 C C . VAL A 1 86 ? -4.258 7.834 20.726 1.00 79.81 86 VAL A C 1
ATOM 695 O O . VAL A 1 86 ? -5.078 7.890 19.808 1.00 79.81 86 VAL A O 1
ATOM 698 N N . GLU A 1 87 ? -3.016 8.285 20.574 1.00 70.50 87 GLU A N 1
ATOM 699 C CA . GLU A 1 87 ? -2.477 8.684 19.280 1.00 70.50 87 GLU A CA 1
ATOM 700 C C . GLU A 1 87 ? -2.013 7.451 18.503 1.00 70.50 87 GLU A C 1
ATOM 702 O O . GLU A 1 87 ? -1.070 6.762 18.889 1.00 70.50 87 GLU A O 1
ATOM 707 N N . ILE A 1 88 ? -2.664 7.174 17.371 1.00 69.56 88 ILE A N 1
ATOM 708 C CA . ILE A 1 88 ? -2.243 6.096 16.474 1.00 69.56 88 ILE A CA 1
ATOM 709 C C . ILE A 1 88 ? -0.924 6.515 15.805 1.00 69.56 88 ILE A C 1
ATOM 711 O O . ILE A 1 88 ? -0.913 7.522 15.081 1.00 69.56 88 ILE A O 1
ATOM 715 N N . PRO A 1 89 ? 0.177 5.759 15.988 1.00 72.69 89 PRO A N 1
ATOM 716 C CA . PRO A 1 89 ? 1.442 6.065 15.340 1.00 72.69 89 PRO A CA 1
ATOM 717 C C . PRO A 1 89 ? 1.263 6.110 13.824 1.00 72.69 89 PRO A C 1
ATOM 719 O O . PRO A 1 89 ? 0.739 5.181 13.205 1.00 72.69 89 PRO A O 1
ATOM 722 N N . LYS A 1 90 ? 1.697 7.210 13.210 1.00 68.81 90 LYS A N 1
ATOM 723 C CA . LYS A 1 90 ? 1.669 7.344 11.754 1.00 68.81 90 LYS A CA 1
ATOM 724 C C . LYS A 1 90 ? 2.790 6.507 11.152 1.00 68.81 90 LYS A C 1
ATOM 726 O O . LYS A 1 90 ? 3.907 6.498 11.664 1.00 68.81 90 LYS A O 1
ATOM 731 N N . PHE A 1 91 ? 2.498 5.843 10.039 1.00 69.38 91 PHE A N 1
ATOM 732 C CA . PHE A 1 91 ? 3.516 5.135 9.274 1.00 69.38 91 PHE A CA 1
ATOM 733 C C . PHE A 1 91 ? 4.591 6.121 8.792 1.00 69.38 91 PHE A C 1
ATOM 735 O O . PHE A 1 91 ? 4.272 7.121 8.146 1.00 69.38 91 PHE A O 1
ATOM 742 N N . VAL A 1 92 ? 5.855 5.842 9.120 1.00 71.81 92 VAL A N 1
ATOM 743 C CA . VAL A 1 92 ? 7.009 6.615 8.648 1.00 71.81 92 VAL A CA 1
ATOM 744 C C . VAL A 1 92 ? 7.550 5.934 7.400 1.00 71.81 92 VAL A C 1
ATOM 746 O O . VAL A 1 92 ? 8.031 4.804 7.462 1.00 71.81 92 VAL A O 1
ATOM 749 N N . ASP A 1 93 ? 7.476 6.625 6.265 1.00 70.19 93 ASP A N 1
ATOM 750 C CA . ASP A 1 93 ? 8.031 6.128 5.010 1.00 70.19 93 ASP A CA 1
ATOM 751 C C . ASP A 1 93 ? 9.565 6.192 5.032 1.00 70.19 93 ASP A C 1
ATOM 753 O O . ASP A 1 93 ? 10.181 7.237 4.821 1.00 70.19 93 ASP A O 1
ATOM 757 N N . THR A 1 94 ? 10.186 5.047 5.299 1.00 78.81 94 THR A N 1
ATOM 758 C CA . THR A 1 94 ? 11.642 4.863 5.269 1.00 78.81 94 THR A CA 1
ATOM 759 C C . THR A 1 94 ? 12.142 4.337 3.926 1.00 78.81 94 THR A C 1
ATOM 761 O O . THR A 1 94 ? 13.353 4.233 3.725 1.00 78.81 94 THR A O 1
ATOM 764 N N . VAL A 1 95 ? 11.236 3.997 3.007 1.00 74.12 95 VAL A N 1
ATOM 765 C CA . VAL A 1 95 ? 11.524 3.215 1.802 1.00 74.12 95 VAL A CA 1
ATOM 766 C C . VAL A 1 95 ? 11.725 4.136 0.602 1.00 74.12 95 VAL A C 1
ATOM 768 O O . VAL A 1 95 ? 12.727 4.010 -0.102 1.00 74.12 95 VAL A O 1
ATOM 771 N N . THR A 1 96 ? 10.855 5.128 0.399 1.00 75.38 96 THR A N 1
ATOM 772 C CA . THR A 1 96 ? 10.969 6.080 -0.723 1.00 75.38 96 THR A CA 1
ATOM 773 C C . THR A 1 96 ? 12.338 6.780 -0.799 1.00 75.38 96 THR A C 1
ATOM 775 O O . THR A 1 96 ? 12.913 6.834 -1.893 1.00 75.38 96 THR A O 1
ATOM 778 N N . PRO A 1 97 ? 12.944 7.241 0.316 1.00 79.81 97 PRO A N 1
ATOM 779 C CA . PRO A 1 97 ? 14.273 7.856 0.286 1.00 79.81 97 PRO A CA 1
ATOM 780 C C . PRO A 1 97 ? 15.397 6.905 -0.152 1.00 79.81 97 PRO A C 1
ATOM 782 O O . PRO A 1 97 ? 16.409 7.362 -0.677 1.00 79.81 97 PRO A O 1
ATOM 785 N N . GLN A 1 98 ? 15.234 5.590 0.032 1.00 78.25 98 GLN A N 1
ATOM 786 C CA . GLN A 1 98 ? 16.250 4.596 -0.334 1.00 78.25 98 GLN A CA 1
ATOM 787 C C . GLN A 1 98 ? 16.240 4.272 -1.832 1.00 78.25 98 GLN A C 1
ATOM 789 O O . GLN A 1 98 ? 17.29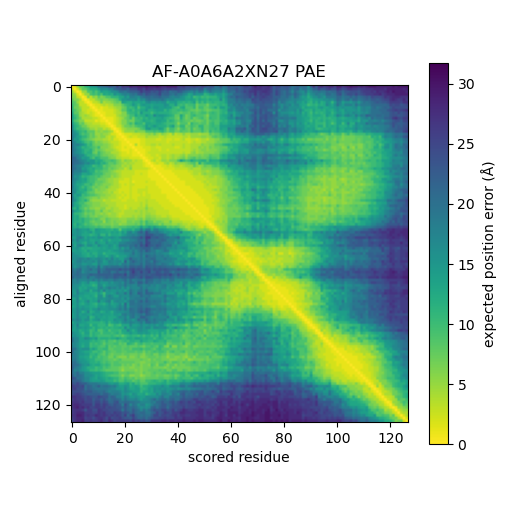2 4.023 -2.425 1.00 78.25 98 GLN A O 1
ATOM 794 N N . TYR A 1 99 ? 15.058 4.258 -2.451 1.00 77.94 99 TYR A N 1
ATOM 795 C CA . TYR A 1 99 ? 14.896 3.845 -3.848 1.00 77.94 99 TYR A CA 1
ATOM 796 C C . TYR A 1 99 ? 14.939 5.011 -4.833 1.00 77.94 99 TYR A C 1
ATOM 798 O O . TYR A 1 99 ? 15.390 4.823 -5.964 1.00 77.94 99 TYR A O 1
ATOM 806 N N . LYS A 1 100 ? 14.574 6.225 -4.402 1.00 80.44 100 LYS A N 1
ATOM 807 C CA . LYS A 1 100 ? 14.666 7.430 -5.232 1.00 80.44 100 LYS A CA 1
ATOM 808 C C . LYS A 1 100 ? 16.055 7.652 -5.864 1.00 80.44 100 LYS A C 1
ATOM 810 O O . LYS A 1 100 ? 16.109 7.797 -7.082 1.00 80.44 100 LYS A O 1
ATOM 815 N N . PRO A 1 101 ? 17.181 7.622 -5.123 1.00 85.50 101 PRO A N 1
ATOM 816 C CA . PRO A 1 1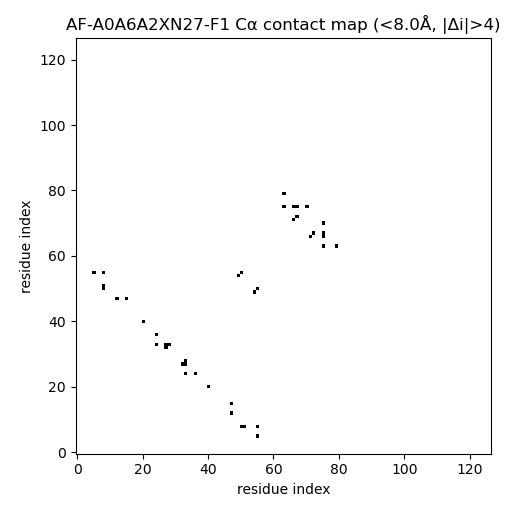01 ? 18.495 7.852 -5.728 1.00 85.50 101 PRO A CA 1
ATOM 817 C C . PRO A 1 101 ? 18.901 6.748 -6.715 1.00 85.50 101 PRO A C 1
ATOM 819 O O . PRO A 1 101 ? 19.581 7.029 -7.699 1.00 85.50 101 PRO A O 1
ATOM 822 N N . LYS A 1 102 ? 18.464 5.500 -6.492 1.00 83.06 102 LYS A N 1
ATOM 823 C CA . LYS A 1 102 ? 18.718 4.386 -7.419 1.00 83.06 102 LYS A CA 1
ATOM 824 C C . LYS A 1 102 ? 17.951 4.568 -8.728 1.00 83.06 102 LYS A C 1
ATOM 826 O O . LYS A 1 102 ? 18.512 4.352 -9.797 1.00 83.06 102 LYS A O 1
ATOM 831 N N . PHE A 1 103 ? 16.694 4.997 -8.640 1.00 83.62 103 PHE A N 1
ATOM 832 C CA . PHE A 1 103 ? 15.880 5.308 -9.810 1.00 83.62 103 PHE A CA 1
ATOM 833 C C . PHE A 1 103 ? 16.458 6.490 -10.598 1.00 83.62 103 PHE A C 1
ATOM 835 O O . PHE A 1 103 ? 16.691 6.368 -11.798 1.00 83.62 103 PHE A O 1
ATOM 842 N N . ASP A 1 104 ? 16.786 7.591 -9.915 1.00 83.94 104 ASP A N 1
ATOM 843 C CA . ASP A 1 104 ? 17.374 8.781 -10.540 1.00 83.94 104 ASP A CA 1
ATOM 844 C C . ASP A 1 104 ? 18.708 8.453 -11.247 1.00 83.94 104 ASP A C 1
ATOM 846 O O . ASP A 1 104 ? 18.999 8.983 -12.321 1.00 83.94 104 ASP A O 1
ATOM 850 N N . ALA A 1 105 ? 19.515 7.546 -10.685 1.00 84.75 105 ALA A N 1
ATOM 851 C CA . ALA A 1 105 ? 20.750 7.078 -11.313 1.00 84.75 105 ALA A CA 1
ATOM 852 C C . ALA A 1 105 ? 20.495 6.288 -12.608 1.00 84.75 105 ALA A C 1
ATOM 854 O O . ALA A 1 105 ? 21.183 6.514 -13.603 1.00 84.75 105 ALA A O 1
ATOM 855 N N . LEU A 1 106 ? 19.501 5.394 -12.622 1.00 84.00 106 LEU A N 1
ATOM 856 C CA . LEU A 1 106 ? 19.132 4.627 -13.817 1.00 84.00 106 LEU A CA 1
ATOM 857 C C . LEU A 1 106 ? 18.624 5.533 -14.943 1.00 84.00 106 LEU A C 1
ATOM 859 O O . LEU A 1 106 ? 19.008 5.342 -16.096 1.00 84.00 106 LEU A O 1
ATOM 863 N N . VAL A 1 107 ? 17.823 6.549 -14.609 1.00 84.38 107 VAL A N 1
ATOM 8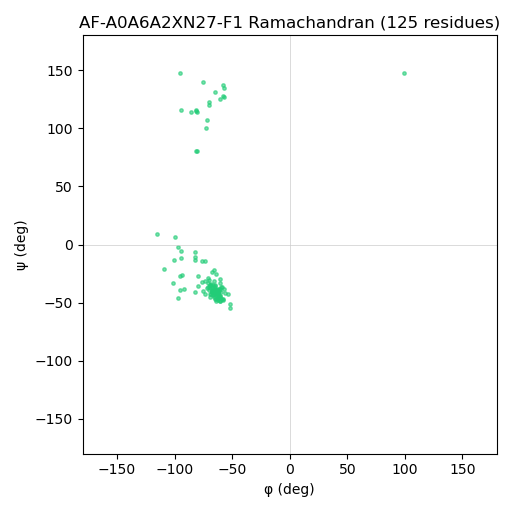64 C CA . VAL A 1 107 ? 17.348 7.545 -15.582 1.00 84.38 107 VAL A CA 1
ATOM 865 C C . VAL A 1 107 ? 18.527 8.285 -16.210 1.00 84.38 107 VAL A C 1
ATOM 867 O O . VAL A 1 107 ? 18.634 8.324 -17.432 1.00 84.38 107 VAL A O 1
ATOM 870 N N . ARG A 1 108 ? 19.473 8.773 -15.398 1.00 85.81 108 ARG A N 1
ATOM 871 C CA . ARG A 1 108 ? 20.682 9.447 -15.905 1.00 85.81 108 ARG A CA 1
ATOM 872 C C . ARG A 1 108 ? 21.524 8.553 -16.809 1.00 85.81 108 ARG A C 1
ATOM 874 O O . ARG A 1 108 ? 22.034 9.014 -17.826 1.00 85.81 108 ARG A O 1
ATOM 881 N N . ILE A 1 109 ? 21.682 7.277 -16.454 1.00 83.25 109 ILE A N 1
ATOM 882 C CA . ILE A 1 109 ? 22.398 6.309 -17.296 1.00 83.25 109 ILE A CA 1
ATOM 883 C C . ILE A 1 109 ? 21.694 6.168 -18.651 1.00 83.25 109 ILE A C 1
ATOM 885 O O . ILE A 1 109 ? 22.355 6.198 -19.688 1.00 83.25 109 ILE A O 1
ATOM 889 N N . MET A 1 110 ? 20.363 6.066 -18.659 1.00 79.31 110 MET A N 1
ATOM 890 C CA . MET A 1 110 ? 19.580 5.953 -19.891 1.00 79.31 110 MET A CA 1
ATOM 891 C C . MET A 1 110 ? 19.664 7.221 -20.754 1.00 79.31 110 MET A C 1
ATOM 893 O O . MET A 1 110 ? 19.832 7.124 -21.970 1.00 79.31 110 MET A O 1
ATOM 897 N N . GLU A 1 111 ? 19.628 8.403 -20.135 1.00 84.12 111 GLU A N 1
ATOM 898 C CA . GLU A 1 111 ? 19.796 9.697 -20.809 1.00 84.12 111 GLU A CA 1
ATOM 899 C C . GLU A 1 111 ? 21.183 9.847 -21.449 1.00 84.12 111 GLU A C 1
ATOM 901 O O . GLU A 1 111 ? 21.291 10.360 -22.561 1.00 84.12 111 GLU A O 1
ATOM 906 N N . MET A 1 112 ? 22.243 9.358 -20.796 1.00 80.62 112 MET A N 1
ATOM 907 C CA . MET A 1 112 ? 23.600 9.402 -21.354 1.00 80.62 112 MET A CA 1
ATOM 908 C C . MET A 1 112 ? 23.845 8.347 -22.442 1.00 80.62 112 MET A C 1
ATOM 910 O O . MET A 1 112 ? 24.606 8.595 -23.378 1.00 80.62 112 MET A O 1
ATOM 914 N N . LEU A 1 113 ? 23.206 7.177 -22.353 1.00 76.56 113 LEU A N 1
ATOM 915 C CA . LEU A 1 113 ? 23.354 6.104 -23.344 1.00 76.56 113 LEU A CA 1
ATOM 916 C C . LEU A 1 113 ? 22.523 6.327 -24.614 1.00 76.56 113 LEU A C 1
ATOM 918 O O . LEU A 1 113 ? 22.918 5.849 -25.678 1.00 76.56 113 LEU A O 1
ATOM 922 N N . GLY A 1 114 ? 21.410 7.063 -24.537 1.00 70.88 114 GLY A N 1
ATOM 923 C CA . GLY A 1 114 ? 20.551 7.370 -25.687 1.00 70.88 114 GLY A CA 1
ATOM 924 C C . GLY A 1 114 ? 21.313 7.960 -26.888 1.00 70.88 114 GLY A C 1
ATOM 925 O O . GLY A 1 114 ? 21.271 7.365 -27.967 1.00 70.88 114 GLY A O 1
ATOM 926 N N . PRO A 1 115 ? 22.079 9.055 -26.711 1.00 76.06 115 PRO A N 1
ATOM 927 C CA . PRO A 1 115 ? 22.889 9.659 -27.772 1.00 76.06 115 PRO A CA 1
ATOM 928 C C . PRO A 1 115 ? 23.964 8.719 -28.348 1.00 76.06 115 PRO A C 1
ATOM 930 O O . PRO A 1 115 ? 24.195 8.692 -29.560 1.00 76.06 115 PRO A O 1
ATOM 933 N N . LEU A 1 116 ? 24.603 7.908 -27.497 1.00 65.75 116 LEU A N 1
ATOM 934 C CA . LEU A 1 116 ? 25.655 6.958 -27.885 1.00 65.75 116 LEU A CA 1
ATOM 935 C C . LEU A 1 116 ? 25.113 5.784 -28.724 1.00 65.75 116 LEU A C 1
ATOM 937 O O . LEU A 1 116 ? 25.751 5.354 -29.690 1.00 65.75 116 LEU A O 1
ATOM 941 N N . LEU A 1 117 ? 23.910 5.295 -28.414 1.00 60.88 117 LEU A N 1
ATOM 942 C CA . LEU A 1 117 ? 23.232 4.252 -29.194 1.00 60.88 117 LEU A CA 1
ATOM 943 C C . LEU A 1 117 ? 22.742 4.766 -30.558 1.00 60.88 117 LEU A C 1
ATOM 945 O O . LEU A 1 117 ? 22.768 4.029 -31.544 1.00 60.88 117 LEU A O 1
ATOM 949 N N . THR A 1 118 ? 22.338 6.036 -30.652 1.00 59.84 118 THR A N 1
ATOM 950 C CA . THR A 1 118 ? 21.975 6.655 -31.939 1.00 59.84 118 THR A CA 1
ATOM 951 C C . THR A 1 118 ? 23.184 6.895 -32.847 1.00 59.84 118 THR A C 1
ATOM 953 O O . THR A 1 118 ? 23.087 6.678 -34.053 1.00 59.84 118 THR A O 1
ATOM 956 N N . LEU A 1 119 ? 24.341 7.263 -32.284 1.00 59.06 119 LEU A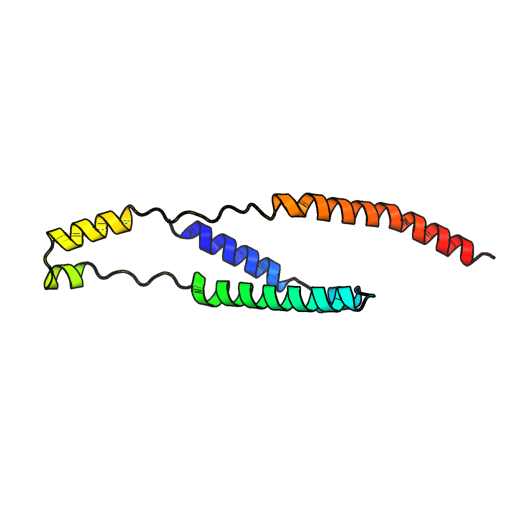 N 1
ATOM 957 C CA . LEU A 1 119 ? 25.594 7.453 -33.031 1.00 59.06 119 LEU A CA 1
ATOM 958 C C . LEU A 1 119 ? 26.147 6.139 -33.600 1.00 59.06 119 LEU A C 1
ATOM 960 O O . LEU A 1 119 ? 26.573 6.088 -34.752 1.00 59.06 119 LEU A O 1
ATOM 964 N N . THR A 1 120 ? 26.091 5.055 -32.825 1.00 55.38 120 THR A N 1
ATOM 965 C CA . THR A 1 120 ? 26.546 3.729 -33.276 1.00 55.38 120 THR A CA 1
ATOM 966 C C . THR A 1 120 ? 25.628 3.133 -34.345 1.00 55.38 120 THR A C 1
ATOM 968 O O . THR A 1 120 ? 26.123 2.602 -35.336 1.00 55.38 120 THR A O 1
ATOM 971 N N . ARG A 1 121 ? 24.301 3.295 -34.235 1.00 53.28 121 ARG A N 1
ATOM 972 C CA . ARG A 1 121 ? 23.362 2.916 -35.311 1.00 53.28 121 ARG A CA 1
ATOM 973 C C . ARG A 1 121 ? 23.527 3.748 -36.586 1.00 53.28 121 ARG A C 1
ATOM 975 O O . ARG A 1 121 ? 23.373 3.197 -37.671 1.00 53.28 121 ARG A O 1
ATOM 982 N N . GLY A 1 122 ? 23.866 5.033 -36.469 1.00 52.84 122 GLY A N 1
ATOM 983 C CA . GLY A 1 122 ? 24.157 5.895 -37.618 1.00 52.84 122 GLY A CA 1
ATOM 984 C C . GLY A 1 122 ? 25.425 5.490 -38.377 1.00 52.84 122 GLY A C 1
ATOM 985 O O . GLY A 1 122 ? 25.445 5.558 -39.598 1.00 52.84 122 GLY A O 1
ATOM 986 N N . LEU A 1 123 ? 26.455 5.001 -37.680 1.00 53.53 123 LEU A N 1
ATOM 987 C CA . LEU A 1 123 ? 27.696 4.517 -38.301 1.00 53.53 123 LEU A CA 1
ATOM 988 C C . LEU A 1 123 ? 27.537 3.156 -39.001 1.00 53.53 123 LEU A C 1
ATOM 990 O O . LEU A 1 123 ? 28.185 2.922 -40.015 1.00 53.53 123 LEU A O 1
ATOM 994 N N . PHE A 1 124 ? 26.653 2.283 -38.510 1.00 51.88 124 PHE A N 1
ATOM 995 C CA . PHE A 1 124 ? 26.371 0.982 -39.136 1.00 51.88 124 PHE A CA 1
ATOM 996 C C . PHE A 1 124 ? 25.492 1.061 -40.397 1.00 51.88 124 PHE A C 1
ATOM 998 O O . PHE A 1 124 ? 25.406 0.077 -41.120 1.00 51.88 124 PHE A O 1
ATOM 1005 N N . TYR A 1 125 ? 24.831 2.192 -40.665 1.00 45.59 125 TYR A N 1
ATOM 1006 C CA . TYR A 1 125 ? 23.968 2.366 -41.846 1.00 45.59 125 TYR A CA 1
ATOM 1007 C C . TYR A 1 125 ? 24.679 3.064 -43.024 1.00 45.59 125 TYR A C 1
ATOM 1009 O O . TYR A 1 125 ? 24.079 3.260 -44.077 1.00 45.59 125 TYR A O 1
ATOM 1017 N N . VAL A 1 126 ? 25.941 3.472 -42.845 1.00 51.50 126 VAL A N 1
ATOM 1018 C CA . VAL A 1 126 ? 26.743 4.221 -43.839 1.00 51.50 126 VAL A CA 1
ATOM 1019 C C . VAL A 1 126 ? 27.959 3.407 -44.329 1.00 51.50 126 VAL A C 1
ATOM 1021 O O . VAL A 1 126 ? 28.805 3.928 -45.050 1.00 51.50 126 VAL A O 1
ATOM 1024 N N . MET A 1 127 ? 28.045 2.121 -43.976 1.00 43.78 127 MET A N 1
ATOM 1025 C CA . MET A 1 127 ? 29.064 1.177 -44.457 1.00 43.78 127 MET A CA 1
ATOM 1026 C C . MET A 1 127 ? 28.386 -0.002 -45.150 1.00 43.78 127 MET A C 1
ATOM 1028 O O . MET A 1 127 ? 28.939 -0.467 -46.169 1.00 43.78 127 MET A O 1
#

Solvent-accessible surface area (backbone atoms only — not comparable to full-atom values): 7758 Å² total; per-residue (Å²): 137,72,71,66,62,58,52,52,53,50,51,54,52,58,56,57,74,70,61,60,64,68,64,56,56,72,72,50,86,48,70,68,56,48,54,53,48,52,51,50,52,52,54,49,51,53,50,53,50,46,48,64,64,65,67,64,53,76,78,78,83,80,65,61,69,64,47,25,75,77,76,36,55,73,64,47,51,53,52,49,53,54,58,72,66,58,76,79,83,74,88,76,84,73,56,64,78,65,48,49,62,58,52,56,48,53,50,52,52,50,64,63,44,50,62,55,56,52,52,55,56,55,57,68,73,76,115

Sequence (127 aa):
MSGSGKKVVDVAFKASKNIDWEGMAKLLVSDEARKEFATLRRTFDEVNYTLQTKFSQEPEPIDWEFYRKGIGSPLVDMYKEAYESVEIPKFVDTVTPQYKPKFDALVRIMEMLGPLLTLTRGLFYVM

Foldseek 3Di:
DLPPLVVVLVVLLVVVVPDPLVVVLVVDDDPVVNVVSVVVVVVSVVVNVCSVPPVPDDPPDDPLVVVCVPPNDPVSVVVVVVVVPDDDDDDDPPDCVVCVVVVVVVVVVCVVVVVVVVVVVVVVVVD

Organism: Hibiscus syriacus (NCBI:txid106335)

pLDDT: mean 75.78, std 12.08, range [38.59, 91.94]

Nearest PDB structures (foldseek):
  8g3k-assembly1_B  TM=3.816E-01  e=3.696E+00  synthetic construct

InterPro domains:
  IPR008689 ATP synthase, F0 complex, subunit D, mitochondrial [PF05873] (15-99)
  IPR008689 ATP synthase, F0 complex, subunit D, mitochondrial [PTHR12700] (1-107)
  IPR036228 ATP synthase, F0 complex,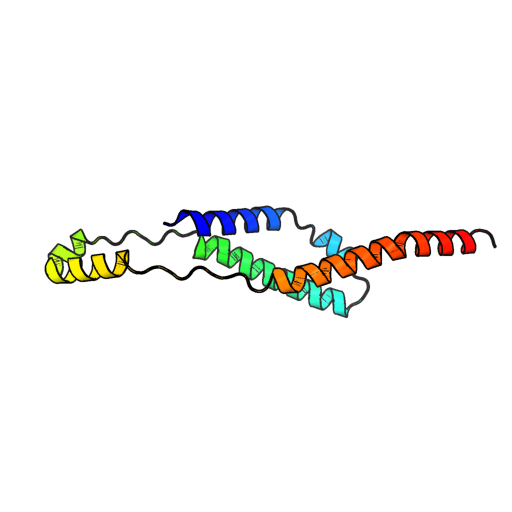 subunit D superfamily, mitochondrial [G3DSA:6.10.280.70] (14-114)
  IPR036228 ATP synthase, F0 complex, subunit D superfamily, mitochondrial [SSF161065] (15-108)

Secondary structure (DSSP, 8-state):
--HHHHHHHHHHHHHHHT--HHHHHHT--SHHHHHHHHHHHHHHHHHHHHIIIIISSPPPPP-HHHHHHHH-HHHHHHHHHHHHH--PPPP---SHHHHHHHHHHHHHHHHHHHHHHHHHHHHHT--

Mean predicted aligned error: 13.07 Å